Protein AF-A0A2W6S682-F1 (afdb_monomer_lite)

pLDDT: mean 87.7, std 11.62, range [44.94, 97.25]

Sequence (96 aa):
MTTYNLITMLGDQVSGIEPIVCDVQQDAVAYSCGVLTERTRVHAEMYANLGVHWTIDEGERSLGDATVPADRRVGTWRLAFAGGQPRLVWADHKRS

Structure (mmCIF, N/CA/C/O backbone):
data_AF-A0A2W6S682-F1
#
_entry.id   AF-A0A2W6S682-F1
#
loop_
_atom_site.group_PDB
_atom_site.id
_atom_site.type_symbol
_atom_site.label_atom_id
_atom_site.label_alt_id
_atom_site.label_comp_id
_atom_site.label_asym_id
_atom_site.label_entity_id
_atom_site.label_seq_id
_atom_site.pdbx_PDB_ins_code
_atom_site.Cartn_x
_atom_site.Cartn_y
_atom_site.Cartn_z
_atom_site.occupancy
_atom_site.B_iso_or_equiv
_atom_site.auth_seq_id
_atom_site.auth_comp_id
_atom_site.auth_asym_id
_atom_site.auth_atom_id
_atom_site.pdbx_PDB_model_num
ATOM 1 N N . MET A 1 1 ? -11.768 7.521 15.945 1.00 87.69 1 MET A N 1
ATOM 2 C CA . MET A 1 1 ? -10.396 6.994 15.893 1.00 87.69 1 MET A CA 1
ATOM 3 C C . MET A 1 1 ? -10.424 5.501 15.613 1.00 87.69 1 MET A C 1
ATOM 5 O O . MET A 1 1 ? -10.918 4.731 16.429 1.00 87.69 1 MET A O 1
ATOM 9 N N . THR A 1 2 ? -9.954 5.135 14.427 1.00 91.31 2 THR A N 1
ATOM 10 C CA . THR A 1 2 ? -9.935 3.784 13.860 1.00 91.31 2 THR A CA 1
ATOM 11 C C . THR A 1 2 ? -8.499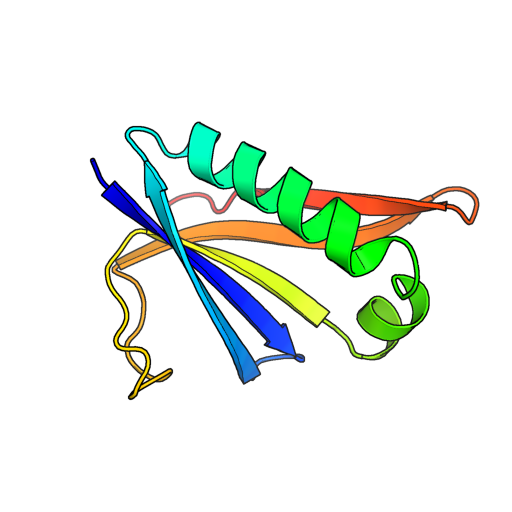 3.442 13.470 1.00 91.31 2 THR A C 1
ATOM 13 O O . THR A 1 2 ? -7.761 4.304 12.982 1.00 91.31 2 THR A O 1
ATOM 16 N N . THR A 1 3 ? -8.103 2.187 13.667 1.00 91.94 3 THR A N 1
ATOM 17 C CA . THR A 1 3 ? -6.802 1.678 13.225 1.00 91.94 3 THR A CA 1
ATOM 18 C C . THR A 1 3 ? -6.927 1.083 11.828 1.00 91.94 3 THR A C 1
ATOM 20 O O . THR A 1 3 ? -7.758 0.211 11.572 1.00 91.94 3 THR A O 1
ATOM 23 N N . TYR A 1 4 ? -6.076 1.554 10.927 1.00 93.25 4 TYR A N 1
ATOM 24 C CA . TYR A 1 4 ? -5.835 0.969 9.617 1.00 93.25 4 TYR A CA 1
ATOM 25 C C . TYR A 1 4 ? -4.411 0.420 9.580 1.00 93.25 4 TYR A C 1
ATOM 27 O O . TYR A 1 4 ? -3.542 0.889 10.304 1.00 93.25 4 TYR A O 1
ATOM 35 N N . ASN A 1 5 ? -4.144 -0.551 8.722 1.00 92.38 5 ASN A N 1
ATOM 36 C CA . ASN A 1 5 ? -2.824 -1.134 8.543 1.00 92.38 5 ASN A CA 1
ATOM 37 C C . ASN A 1 5 ? -2.423 -0.986 7.085 1.00 92.38 5 ASN A C 1
ATOM 39 O O . ASN A 1 5 ? -3.107 -1.518 6.212 1.00 92.38 5 ASN A O 1
ATOM 43 N N . LEU A 1 6 ? -1.310 -0.304 6.828 1.00 94.38 6 LEU A N 1
ATOM 44 C CA . LEU A 1 6 ? -0.619 -0.369 5.550 1.00 94.38 6 LEU A CA 1
ATOM 45 C C . LEU A 1 6 ? 0.263 -1.617 5.549 1.00 94.38 6 LEU A C 1
ATOM 47 O O . LEU A 1 6 ? 1.244 -1.708 6.286 1.00 94.38 6 LEU A O 1
ATOM 51 N N . ILE A 1 7 ? -0.097 -2.589 4.724 1.00 92.44 7 ILE A N 1
ATOM 52 C CA . ILE A 1 7 ? 0.558 -3.890 4.664 1.00 92.44 7 ILE A CA 1
ATOM 53 C C . ILE A 1 7 ? 1.361 -3.954 3.375 1.00 92.44 7 ILE A C 1
ATOM 55 O O . ILE A 1 7 ? 0.821 -3.751 2.292 1.00 92.44 7 ILE A O 1
ATOM 59 N N . THR A 1 8 ? 2.654 -4.237 3.490 1.00 93.44 8 THR A N 1
ATOM 60 C CA . THR A 1 8 ? 3.531 -4.490 2.345 1.00 93.44 8 THR A CA 1
ATOM 61 C C . THR A 1 8 ? 3.470 -5.967 1.993 1.00 93.44 8 THR A C 1
ATOM 63 O O . THR A 1 8 ? 3.815 -6.814 2.817 1.00 93.44 8 THR A O 1
ATOM 66 N N . MET A 1 9 ? 3.065 -6.263 0.765 1.00 93.00 9 MET A N 1
ATOM 67 C CA . MET A 1 9 ? 2.957 -7.611 0.221 1.00 93.00 9 MET A CA 1
ATOM 68 C C . MET A 1 9 ? 4.072 -7.855 -0.795 1.00 93.00 9 MET A C 1
ATOM 70 O O . MET A 1 9 ? 4.308 -7.010 -1.658 1.00 93.00 9 MET A O 1
ATOM 74 N N . LEU A 1 10 ? 4.723 -9.014 -0.720 1.00 92.19 10 LEU A N 1
ATOM 75 C CA . LEU A 1 10 ? 5.642 -9.540 -1.728 1.00 92.19 10 LEU A CA 1
ATOM 76 C C . LEU A 1 10 ? 4.997 -10.790 -2.338 1.00 92.19 10 LEU A C 1
ATOM 78 O O . LEU A 1 10 ? 5.007 -11.861 -1.728 1.00 92.19 10 LEU A O 1
ATOM 82 N N . GLY A 1 11 ? 4.360 -10.643 -3.503 1.00 87.69 11 GLY A N 1
ATOM 83 C CA . GLY A 1 11 ? 3.403 -11.654 -3.962 1.00 87.69 11 GLY A CA 1
ATOM 84 C C . GLY A 1 11 ? 2.296 -11.845 -2.918 1.00 87.69 11 GLY A C 1
ATOM 85 O O . GLY A 1 11 ? 1.717 -10.865 -2.459 1.00 87.69 11 GLY A O 1
ATOM 86 N N . ASP A 1 12 ? 2.045 -13.083 -2.493 1.00 85.44 12 ASP A N 1
ATOM 87 C CA . ASP A 1 12 ? 1.018 -13.395 -1.485 1.00 85.44 12 ASP A CA 1
ATOM 88 C C . ASP A 1 12 ? 1.542 -13.376 -0.036 1.00 85.44 12 ASP A C 1
ATOM 90 O O . ASP A 1 12 ? 0.806 -13.689 0.900 1.00 85.44 12 ASP A O 1
ATOM 94 N N . GLN A 1 13 ? 2.812 -13.011 0.177 1.00 87.31 13 GLN A N 1
ATOM 95 C CA . GLN A 1 13 ? 3.430 -12.993 1.503 1.00 87.31 13 GLN A CA 1
ATOM 96 C C . GLN A 1 13 ? 3.445 -11.591 2.107 1.00 87.31 13 GLN A C 1
ATOM 98 O O . GLN A 1 13 ? 3.829 -10.617 1.458 1.00 87.31 13 GLN A O 1
ATOM 103 N N . VAL A 1 14 ? 3.082 -11.497 3.386 1.00 88.06 14 VAL A N 1
ATOM 104 C CA . VAL A 1 14 ? 3.230 -10.264 4.164 1.00 88.06 14 VAL A CA 1
ATOM 105 C C . VAL A 1 14 ? 4.711 -10.043 4.464 1.00 88.06 14 VAL A C 1
ATOM 107 O O . VAL A 1 14 ? 5.346 -10.862 5.122 1.00 88.06 14 VAL A O 1
ATOM 110 N N . SER A 1 15 ? 5.250 -8.917 4.001 1.00 89.56 15 SER A N 1
ATOM 111 C CA . SER A 1 15 ? 6.636 -8.501 4.247 1.00 89.56 15 SER A CA 1
ATOM 112 C C . SER A 1 15 ? 6.752 -7.404 5.309 1.00 89.56 15 SER A C 1
ATOM 114 O O . SER A 1 15 ? 7.849 -7.163 5.808 1.00 89.56 15 SER A O 1
ATOM 116 N N . GLY A 1 16 ? 5.661 -6.711 5.641 1.00 88.81 16 GLY A N 1
ATOM 117 C CA . GLY A 1 16 ? 5.665 -5.656 6.652 1.00 88.81 16 GLY A CA 1
ATOM 118 C C . GLY A 1 16 ? 4.273 -5.098 6.920 1.00 88.81 16 GLY A C 1
ATOM 119 O O . GLY A 1 16 ? 3.404 -5.150 6.052 1.00 88.81 16 GLY A O 1
ATOM 120 N N . ILE A 1 17 ? 4.072 -4.564 8.123 1.00 89.81 17 ILE A N 1
ATOM 121 C CA . ILE A 1 17 ? 2.808 -3.979 8.582 1.00 89.81 17 ILE A CA 1
ATOM 122 C C . ILE A 1 17 ? 3.125 -2.658 9.278 1.00 89.81 17 ILE A C 1
ATOM 124 O O . ILE A 1 17 ? 4.030 -2.596 10.108 1.00 89.81 17 ILE A O 1
ATOM 128 N N . GLU A 1 18 ? 2.371 -1.615 8.951 1.00 91.19 18 GLU A N 1
ATOM 129 C CA . GLU A 1 18 ? 2.485 -0.293 9.560 1.00 91.19 18 GLU A CA 1
ATOM 130 C C . GLU A 1 18 ? 1.099 0.211 9.991 1.00 91.19 18 GLU A C 1
ATOM 132 O O . GLU A 1 18 ? 0.223 0.375 9.134 1.00 91.19 18 GLU A O 1
ATOM 137 N N . PRO A 1 19 ? 0.870 0.442 11.296 1.00 91.19 19 PRO A N 1
ATOM 138 C CA . PRO A 1 19 ? -0.406 0.947 11.780 1.00 91.19 19 PRO A CA 1
ATOM 139 C C . PRO A 1 19 ? -0.562 2.441 11.465 1.00 91.19 19 PRO A C 1
ATOM 141 O O . PRO A 1 19 ? 0.355 3.239 11.645 1.00 91.19 19 PRO A O 1
ATOM 144 N N . ILE A 1 20 ? -1.761 2.822 11.036 1.00 93.19 20 ILE A N 1
ATOM 145 C CA . ILE A 1 20 ? -2.193 4.188 10.751 1.00 93.19 20 ILE A CA 1
ATOM 146 C C . ILE A 1 20 ? -3.442 4.446 11.585 1.00 93.19 20 ILE A C 1
ATOM 148 O O . ILE A 1 20 ? -4.490 3.846 11.350 1.00 93.19 20 ILE A O 1
ATOM 152 N N . VAL A 1 21 ? -3.346 5.357 12.548 1.00 93.62 21 VAL A N 1
ATOM 153 C CA . VAL A 1 21 ? -4.474 5.699 13.416 1.00 93.62 21 VAL A CA 1
ATOM 154 C C . VAL A 1 21 ? -5.045 7.046 12.989 1.00 93.62 21 VAL A C 1
ATOM 156 O O . VAL A 1 21 ? -4.352 8.059 13.034 1.00 93.62 21 VAL A O 1
ATOM 159 N N . CYS A 1 22 ? -6.298 7.052 12.539 1.00 94.94 22 CYS A N 1
ATOM 160 C CA . CYS A 1 22 ? -6.986 8.250 12.046 1.00 94.94 22 CYS A CA 1
ATOM 161 C C . CYS A 1 22 ? -8.505 8.134 12.240 1.00 94.94 22 CYS A C 1
ATOM 163 O O . CYS A 1 22 ? -9.006 7.094 12.670 1.00 94.94 22 CYS A O 1
ATOM 165 N N . ASP A 1 23 ? -9.257 9.200 11.970 1.00 94.06 23 ASP A N 1
ATOM 166 C CA . ASP A 1 23 ? -10.707 9.196 12.194 1.00 94.06 23 ASP A CA 1
ATOM 167 C C . ASP A 1 23 ? -11.509 8.655 11.013 1.00 94.06 23 ASP A C 1
ATOM 169 O O . ASP A 1 23 ? -12.540 8.016 11.227 1.00 94.06 23 ASP A O 1
ATOM 173 N N . VAL A 1 24 ? -11.042 8.860 9.779 1.00 93.50 24 VAL A N 1
ATOM 174 C CA . VAL A 1 24 ? -11.752 8.415 8.574 1.00 93.50 24 VAL A CA 1
ATOM 175 C C . VAL A 1 24 ? -10.843 7.660 7.611 1.00 93.50 24 VAL A C 1
ATOM 177 O O . VAL A 1 24 ? -9.656 7.940 7.481 1.00 93.50 24 VAL A O 1
ATOM 180 N N . GLN A 1 25 ? -11.431 6.718 6.871 1.00 94.19 25 GLN A N 1
ATOM 181 C CA . GLN A 1 25 ? -10.728 5.861 5.907 1.00 94.19 25 GLN A CA 1
ATOM 182 C C . GLN A 1 25 ? -9.909 6.658 4.883 1.00 94.19 25 GLN A C 1
ATOM 184 O O . GLN A 1 25 ? -8.816 6.243 4.502 1.00 94.19 25 GLN A O 1
ATOM 189 N N . GLN A 1 26 ? -10.434 7.799 4.432 1.00 95.12 26 GLN A N 1
ATOM 190 C CA . GLN A 1 26 ? -9.772 8.621 3.422 1.00 95.12 26 GLN A CA 1
ATOM 191 C C . GLN A 1 26 ? -8.434 9.188 3.915 1.00 95.12 26 GLN A C 1
ATOM 193 O O . GLN A 1 26 ? -7.508 9.326 3.115 1.00 95.12 26 GLN A O 1
ATOM 198 N N . ASP A 1 27 ? -8.301 9.443 5.217 1.00 96.44 27 ASP A N 1
ATOM 199 C CA . ASP A 1 27 ? -7.057 9.938 5.804 1.00 96.44 27 ASP A CA 1
ATOM 200 C C . ASP A 1 27 ? -5.975 8.856 5.764 1.00 96.44 27 ASP A C 1
ATOM 202 O O . ASP A 1 27 ? -4.832 9.141 5.409 1.00 96.44 27 ASP A O 1
ATOM 206 N N . ALA A 1 28 ? -6.334 7.593 6.021 1.00 95.56 28 ALA A N 1
ATOM 207 C CA . ALA A 1 28 ? -5.412 6.467 5.876 1.00 95.56 28 ALA A CA 1
ATOM 208 C C . ALA A 1 28 ? -4.945 6.282 4.420 1.00 95.56 28 ALA A C 1
ATOM 210 O O . ALA A 1 28 ? -3.764 6.024 4.160 1.00 95.56 28 ALA A O 1
ATOM 211 N N . VAL A 1 29 ? -5.849 6.458 3.451 1.00 96.19 29 VAL A N 1
ATOM 212 C CA . VAL A 1 29 ? -5.509 6.405 2.018 1.00 96.19 29 VAL A CA 1
ATOM 213 C C . VAL A 1 29 ? -4.559 7.548 1.639 1.00 96.19 29 VAL A C 1
ATOM 215 O O . VAL A 1 29 ? -3.550 7.311 0.976 1.00 96.19 29 VAL A O 1
ATOM 218 N N . ALA A 1 30 ? -4.826 8.775 2.091 1.00 96.00 30 ALA A N 1
ATOM 219 C CA . ALA A 1 30 ? -3.971 9.928 1.814 1.00 96.00 30 ALA A CA 1
ATOM 220 C C . ALA A 1 30 ? -2.585 9.798 2.472 1.00 96.00 30 ALA A C 1
ATOM 222 O O . ALA A 1 30 ? -1.565 9.992 1.807 1.00 96.00 30 ALA A O 1
ATOM 223 N N . TYR A 1 31 ? -2.542 9.412 3.750 1.00 96.19 31 TYR A N 1
ATOM 224 C CA . TYR A 1 31 ? -1.302 9.202 4.496 1.00 96.19 31 TYR A CA 1
ATOM 225 C C . TYR A 1 31 ? -0.426 8.127 3.844 1.00 96.19 31 TYR A C 1
ATOM 227 O O . TYR A 1 31 ? 0.751 8.363 3.567 1.00 96.19 31 TYR A O 1
ATOM 235 N N . SER A 1 32 ? -1.010 6.966 3.525 1.00 96.81 32 SER A N 1
ATOM 236 C CA . SER A 1 32 ? -0.277 5.877 2.869 1.00 96.81 32 SER A CA 1
ATOM 237 C C . SER A 1 32 ? 0.274 6.285 1.502 1.00 96.81 32 SER A C 1
ATOM 239 O O . SER A 1 32 ? 1.411 5.944 1.192 1.00 96.81 32 SER A O 1
ATOM 241 N N . CYS A 1 33 ? -0.462 7.069 0.708 1.00 96.62 33 CYS A N 1
ATOM 242 C CA . CYS A 1 33 ? 0.042 7.586 -0.566 1.00 96.62 33 CYS A CA 1
ATOM 243 C C . CYS A 1 33 ? 1.326 8.414 -0.381 1.00 96.62 33 CYS A C 1
ATOM 245 O O . CYS A 1 33 ? 2.302 8.212 -1.108 1.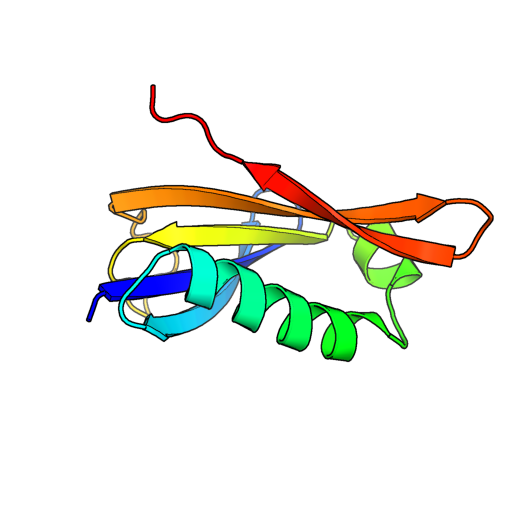00 96.62 33 CYS A O 1
ATOM 247 N N . GLY A 1 34 ? 1.359 9.296 0.625 1.00 96.19 34 GLY A N 1
ATOM 248 C CA . GLY A 1 34 ? 2.550 10.081 0.963 1.00 96.19 34 GLY A CA 1
ATOM 249 C C . GLY A 1 34 ? 3.739 9.198 1.350 1.00 96.19 34 GLY A C 1
ATOM 250 O O . GLY A 1 34 ? 4.816 9.314 0.764 1.00 96.19 34 GLY A O 1
ATOM 251 N N . VAL A 1 35 ? 3.524 8.245 2.263 1.00 94.69 35 VAL A N 1
ATOM 252 C CA . VAL A 1 35 ? 4.558 7.291 2.706 1.00 94.69 35 VAL A CA 1
ATOM 253 C C . VAL A 1 35 ? 5.109 6.469 1.537 1.00 94.69 35 VAL A C 1
ATOM 255 O O . VAL A 1 35 ? 6.322 6.306 1.392 1.00 94.69 35 VAL A O 1
ATOM 258 N N . LEU A 1 36 ? 4.230 5.951 0.680 1.00 96.25 36 LEU A N 1
ATOM 259 C CA . LEU A 1 36 ? 4.627 5.136 -0.465 1.00 96.25 36 LEU A CA 1
ATOM 260 C C . LEU A 1 36 ? 5.340 5.957 -1.537 1.00 96.25 36 LEU A C 1
ATOM 262 O O . LEU A 1 36 ? 6.273 5.451 -2.159 1.00 96.25 36 LEU A O 1
ATOM 266 N N . THR A 1 37 ? 4.953 7.216 -1.739 1.00 94.25 37 THR A N 1
ATOM 267 C CA . THR A 1 37 ? 5.641 8.117 -2.673 1.00 94.25 37 THR A CA 1
ATOM 268 C C . THR A 1 37 ? 7.101 8.285 -2.262 1.00 94.25 37 THR A C 1
ATOM 270 O O . THR A 1 37 ? 7.996 8.073 -3.079 1.00 94.25 37 THR A O 1
ATOM 273 N N . GLU A 1 38 ? 7.356 8.553 -0.980 1.00 91.88 38 GLU A N 1
ATOM 274 C CA . GLU A 1 38 ? 8.717 8.665 -0.445 1.00 91.88 38 GLU A CA 1
ATOM 275 C C . GLU A 1 38 ? 9.498 7.350 -0.584 1.00 91.88 38 GLU A C 1
ATOM 277 O O . GLU A 1 38 ? 10.621 7.338 -1.095 1.00 91.88 38 GLU A O 1
ATOM 282 N N . ARG A 1 39 ? 8.888 6.217 -0.206 1.00 91.25 39 ARG A N 1
ATOM 283 C CA . ARG A 1 39 ? 9.533 4.890 -0.261 1.00 91.25 39 ARG A CA 1
ATOM 284 C C . ARG A 1 39 ? 9.893 4.455 -1.675 1.00 91.25 39 ARG A C 1
ATOM 286 O O . ARG A 1 39 ? 10.923 3.816 -1.881 1.00 91.25 39 ARG A O 1
ATOM 293 N N . THR A 1 40 ? 9.037 4.757 -2.646 1.00 92.44 40 THR A N 1
ATOM 294 C CA . THR A 1 40 ? 9.177 4.256 -4.019 1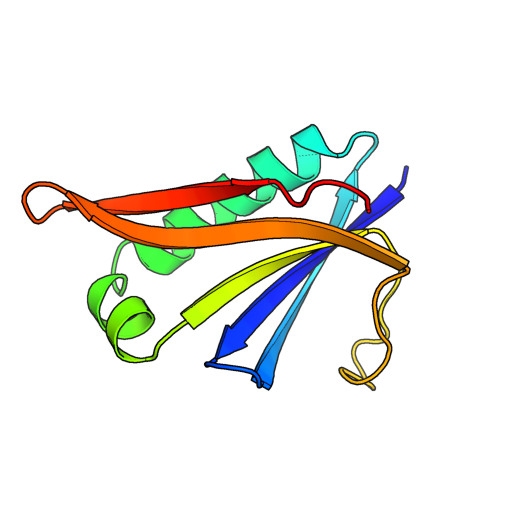.00 92.44 40 THR A CA 1
ATOM 295 C C . THR A 1 40 ? 9.959 5.200 -4.926 1.00 92.44 40 THR A C 1
ATOM 297 O O . THR A 1 40 ? 10.416 4.760 -5.978 1.00 92.44 40 THR A O 1
ATOM 300 N N . ARG A 1 41 ? 10.210 6.450 -4.507 1.00 88.81 41 ARG A N 1
ATOM 301 C CA . ARG A 1 41 ? 10.874 7.491 -5.313 1.00 88.81 41 ARG A CA 1
ATOM 302 C C . ARG A 1 41 ? 12.170 7.041 -5.994 1.00 88.81 41 ARG A C 1
ATOM 304 O O . ARG A 1 41 ? 12.425 7.435 -7.125 1.00 88.81 41 ARG A O 1
ATOM 311 N N . VAL A 1 42 ? 12.988 6.240 -5.309 1.00 89.19 42 VAL A N 1
ATOM 312 C CA . VAL A 1 42 ? 14.309 5.798 -5.805 1.00 89.19 42 VAL A CA 1
ATOM 313 C C . VAL A 1 42 ? 14.283 4.360 -6.340 1.00 89.19 42 VAL A C 1
ATOM 315 O O . VAL A 1 42 ? 15.092 4.003 -7.191 1.00 89.19 42 VAL A O 1
ATOM 318 N N . HIS A 1 43 ? 13.348 3.528 -5.873 1.00 90.50 43 HIS A N 1
ATOM 319 C CA . HIS A 1 43 ? 13.371 2.077 -6.100 1.00 90.50 43 HIS A CA 1
ATOM 320 C C . HIS A 1 43 ? 12.084 1.522 -6.729 1.00 90.50 43 HIS A C 1
ATOM 322 O O . HIS A 1 43 ? 11.815 0.326 -6.627 1.00 90.50 43 HIS A O 1
ATOM 328 N N . ALA A 1 44 ? 11.280 2.360 -7.389 1.00 91.62 44 ALA A N 1
ATOM 329 C CA . ALA A 1 44 ? 10.012 1.949 -7.994 1.00 91.62 44 ALA A CA 1
ATOM 330 C C . ALA A 1 44 ? 10.147 0.751 -8.953 1.00 91.62 44 ALA A C 1
ATOM 332 O O . ALA A 1 44 ? 9.352 -0.181 -8.868 1.00 91.62 44 ALA A O 1
ATOM 333 N N . GLU A 1 45 ? 11.160 0.734 -9.826 1.00 90.81 45 GLU A N 1
ATOM 334 C CA . GLU A 1 45 ? 11.390 -0.388 -10.753 1.00 90.81 45 GLU A CA 1
ATOM 335 C C . GLU A 1 45 ? 11.705 -1.692 -10.015 1.00 90.81 45 GLU A C 1
ATOM 337 O O . GLU A 1 45 ? 11.140 -2.737 -10.328 1.00 90.81 45 GLU A O 1
ATOM 342 N N . MET A 1 46 ? 12.549 -1.627 -8.982 1.00 93.50 46 MET A N 1
ATOM 343 C CA . MET A 1 46 ? 12.878 -2.781 -8.145 1.00 93.50 46 MET A CA 1
ATOM 344 C C . MET A 1 46 ? 11.628 -3.334 -7.452 1.00 93.50 46 MET A C 1
ATOM 346 O O . MET A 1 46 ? 11.366 -4.531 -7.535 1.00 93.50 46 MET A O 1
ATOM 350 N N . TYR A 1 47 ? 10.835 -2.473 -6.805 1.00 93.38 47 TYR A N 1
ATOM 351 C CA . TYR A 1 47 ? 9.605 -2.895 -6.131 1.00 93.38 47 TYR A CA 1
ATOM 352 C C . TYR A 1 47 ? 8.605 -3.531 -7.099 1.00 93.38 47 TYR A C 1
ATOM 354 O O . TYR A 1 47 ? 8.018 -4.564 -6.780 1.00 93.38 47 TYR A O 1
ATOM 362 N N . ALA A 1 48 ? 8.444 -2.959 -8.294 1.00 90.00 48 ALA A N 1
ATOM 363 C CA . ALA A 1 48 ? 7.560 -3.515 -9.309 1.00 90.00 48 ALA A CA 1
ATOM 364 C C . ALA A 1 48 ? 8.033 -4.891 -9.803 1.00 90.00 48 ALA A C 1
ATOM 366 O O . ALA A 1 48 ? 7.229 -5.818 -9.876 1.00 90.00 48 ALA A O 1
ATOM 367 N N . ASN A 1 49 ? 9.333 -5.051 -10.070 1.00 91.31 49 ASN A N 1
ATOM 368 C CA . ASN A 1 49 ? 9.911 -6.322 -10.518 1.00 91.31 49 ASN A CA 1
ATOM 369 C C . ASN A 1 49 ? 9.823 -7.425 -9.456 1.00 91.31 49 ASN A C 1
ATOM 371 O O . ASN A 1 49 ? 9.699 -8.598 -9.793 1.00 91.31 49 ASN A O 1
ATOM 375 N N . LEU A 1 50 ? 9.856 -7.053 -8.175 1.00 92.31 50 LEU A N 1
ATOM 376 C CA . LEU A 1 50 ? 9.655 -7.975 -7.059 1.00 92.31 50 LEU A CA 1
ATOM 377 C C . LEU A 1 50 ? 8.175 -8.338 -6.838 1.00 92.31 50 LEU A C 1
ATOM 379 O O . LEU A 1 50 ? 7.878 -9.197 -6.015 1.00 92.31 50 LEU A O 1
ATOM 383 N N . GLY A 1 51 ? 7.235 -7.712 -7.553 1.00 91.44 51 GLY A N 1
ATOM 384 C CA . GLY A 1 51 ? 5.802 -7.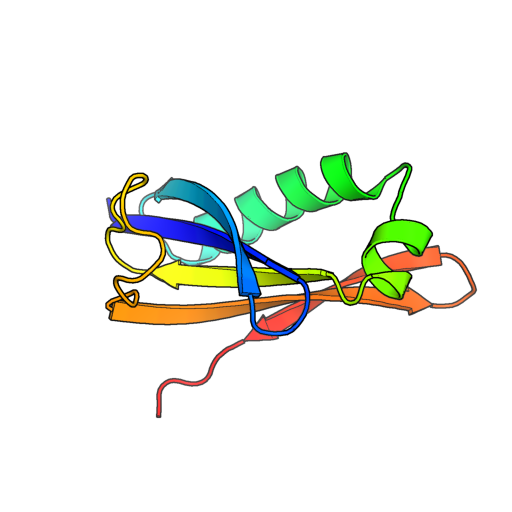939 -7.352 1.00 91.44 51 GLY A CA 1
ATOM 385 C C . GLY A 1 51 ? 5.275 -7.334 -6.049 1.00 91.44 51 GLY A C 1
ATOM 386 O O . GLY A 1 51 ? 4.293 -7.831 -5.487 1.00 91.44 51 GLY A O 1
ATOM 387 N N . VAL A 1 52 ? 5.927 -6.275 -5.555 1.00 95.19 52 VAL A N 1
ATOM 388 C CA . VAL A 1 52 ? 5.498 -5.585 -4.339 1.00 95.19 52 VAL A CA 1
ATOM 389 C C . VAL A 1 52 ? 4.223 -4.794 -4.597 1.00 95.19 52 VAL A C 1
ATOM 391 O O . VAL A 1 52 ? 4.095 -4.058 -5.577 1.00 95.19 52 VAL A O 1
ATOM 394 N N . HIS A 1 53 ? 3.275 -4.930 -3.680 1.00 95.50 53 HIS A N 1
ATOM 395 C CA . HIS A 1 53 ? 2.079 -4.103 -3.621 1.00 95.50 53 HIS A CA 1
ATOM 396 C C . HIS A 1 53 ? 1.702 -3.846 -2.169 1.00 95.50 53 HIS A C 1
ATOM 398 O O . HIS A 1 53 ? 2.219 -4.495 -1.261 1.00 95.50 53 HIS A O 1
ATOM 404 N N . TRP A 1 54 ? 0.799 -2.896 -1.940 1.00 96.06 54 TRP A N 1
ATOM 405 C CA . TRP A 1 54 ? 0.394 -2.552 -0.585 1.00 96.06 54 TRP A CA 1
ATOM 406 C C . TRP A 1 54 ? -1.102 -2.630 -0.426 1.00 96.06 54 TRP A C 1
ATOM 408 O O . TRP A 1 54 ? -1.838 -2.085 -1.246 1.00 96.06 54 TRP A O 1
ATOM 418 N N . THR A 1 55 ? -1.562 -3.277 0.633 1.00 94.75 55 THR A N 1
ATOM 419 C CA . THR A 1 55 ? -2.975 -3.274 0.999 1.00 94.75 55 THR A CA 1
ATOM 420 C C . THR A 1 55 ? -3.188 -2.349 2.181 1.00 94.75 55 THR A C 1
ATOM 422 O O . THR A 1 55 ? -2.303 -2.170 3.015 1.00 94.75 55 THR A O 1
ATOM 425 N N . ILE A 1 56 ? -4.359 -1.724 2.223 1.00 94.25 56 ILE A N 1
ATOM 426 C CA . ILE A 1 56 ? -4.836 -1.080 3.439 1.00 94.25 56 ILE A CA 1
ATOM 427 C C . ILE A 1 56 ? -5.979 -1.925 3.950 1.00 94.25 56 ILE A C 1
ATOM 429 O O . ILE A 1 56 ? -6.931 -2.167 3.202 1.00 94.25 56 ILE A O 1
ATOM 433 N N . ASP A 1 57 ? -5.894 -2.312 5.212 1.00 92.69 57 ASP A N 1
ATOM 434 C CA . ASP A 1 57 ? -6.977 -2.988 5.905 1.00 92.69 57 ASP A CA 1
ATOM 435 C C . ASP A 1 57 ? -7.346 -2.232 7.189 1.00 92.69 57 ASP A C 1
ATOM 437 O O . ASP A 1 57 ? -6.480 -1.681 7.858 1.00 92.69 57 ASP A O 1
ATOM 441 N N . GLU A 1 58 ? -8.623 -2.208 7.543 1.00 92.12 58 GLU A N 1
ATOM 442 C CA . GLU A 1 58 ? -9.147 -1.713 8.816 1.00 92.12 58 GLU A CA 1
ATOM 443 C C . GLU A 1 58 ? -9.175 -2.848 9.845 1.00 92.12 58 GLU A C 1
ATOM 445 O O . GLU A 1 58 ? -9.583 -3.968 9.523 1.00 92.12 58 GLU A O 1
ATOM 450 N N . GLY A 1 59 ? -8.749 -2.544 11.069 1.00 87.75 59 GLY A N 1
ATOM 451 C CA . GLY A 1 59 ? -8.693 -3.479 12.192 1.00 87.75 59 GLY A CA 1
ATOM 452 C C . GLY A 1 59 ? -7.348 -3.422 12.908 1.00 87.75 59 GLY A C 1
ATOM 453 O O . GLY A 1 59 ? -6.432 -2.700 12.509 1.00 87.75 59 GLY A O 1
ATOM 454 N N . GLU A 1 60 ? -7.206 -4.194 13.974 1.00 80.44 60 GLU A N 1
ATOM 455 C CA . GLU A 1 60 ? -5.942 -4.319 14.700 1.00 80.44 60 GLU A CA 1
ATOM 456 C C . GLU A 1 60 ? -5.174 -5.561 14.236 1.00 80.44 60 GLU A C 1
ATOM 458 O O . GLU A 1 60 ? -5.760 -6.608 13.962 1.00 80.44 60 GLU A O 1
ATOM 463 N N . ARG A 1 61 ? -3.844 -5.455 14.144 1.00 76.19 61 ARG A N 1
ATOM 464 C CA . ARG A 1 61 ? -2.955 -6.595 13.887 1.00 76.19 61 ARG A CA 1
ATOM 465 C C . ARG A 1 61 ? -1.816 -6.601 14.894 1.00 76.19 61 ARG A C 1
ATOM 467 O O . ARG A 1 61 ? -1.199 -5.570 15.153 1.00 76.19 61 ARG A O 1
ATOM 474 N N . SER A 1 62 ? -1.514 -7.777 15.436 1.00 66.38 62 SER A N 1
ATOM 475 C CA . SER A 1 62 ? -0.342 -7.953 16.289 1.00 66.38 62 SER A CA 1
ATOM 476 C C . SER A 1 62 ? 0.918 -7.991 15.427 1.00 66.38 62 SER A C 1
ATOM 478 O O . SER A 1 62 ? 1.006 -8.776 14.485 1.00 66.38 62 SER A O 1
ATOM 480 N N . LEU A 1 63 ? 1.920 -7.174 15.760 1.00 62.66 63 LEU A N 1
ATOM 481 C CA . LEU A 1 63 ? 3.203 -7.150 15.042 1.00 62.66 63 LEU A CA 1
ATOM 482 C C . LEU A 1 63 ? 3.978 -8.477 15.167 1.00 62.66 63 LEU A C 1
ATOM 484 O O . LEU A 1 63 ? 4.836 -8.757 14.336 1.00 62.66 63 LEU A O 1
ATOM 488 N N . GLY A 1 64 ? 3.673 -9.283 16.194 1.00 61.06 64 GLY A N 1
ATOM 489 C CA . GLY A 1 64 ? 4.287 -10.594 16.432 1.00 61.06 64 GLY A CA 1
ATOM 490 C C . GLY A 1 64 ? 3.685 -11.735 15.609 1.00 61.06 64 GLY A C 1
ATOM 491 O O . GLY A 1 64 ? 4.362 -12.734 15.395 1.00 61.06 64 GLY A O 1
ATOM 492 N N . ASP A 1 65 ? 2.463 -11.558 15.101 1.00 56.59 65 ASP A N 1
ATOM 493 C CA . ASP A 1 65 ? 1.719 -12.556 14.335 1.00 56.59 65 ASP A CA 1
ATOM 494 C C . ASP A 1 65 ? 1.127 -11.887 13.090 1.00 56.59 65 ASP A C 1
ATOM 496 O O . ASP A 1 65 ? -0.03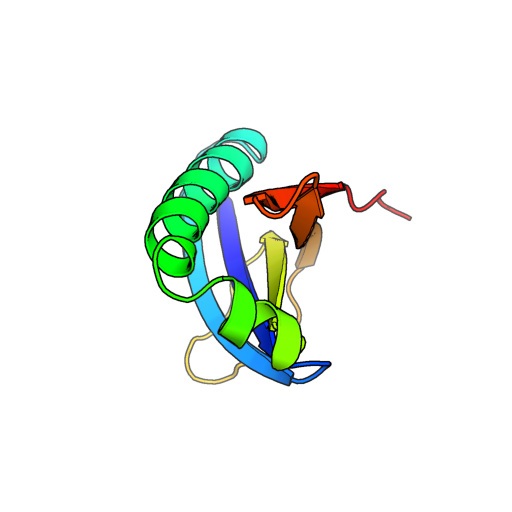5 -11.477 13.056 1.00 56.59 65 ASP A O 1
ATOM 500 N N . ALA A 1 66 ? 1.919 -11.815 12.016 1.00 55.88 66 ALA A N 1
ATOM 501 C CA . ALA A 1 66 ? 1.464 -11.354 10.696 1.00 55.88 66 ALA A CA 1
ATOM 502 C C . ALA A 1 66 ? 0.299 -12.196 10.109 1.00 55.88 66 ALA A C 1
ATOM 504 O O . ALA A 1 66 ? -0.176 -11.927 9.005 1.00 55.88 66 ALA A O 1
ATOM 505 N N . THR A 1 67 ? -0.147 -13.225 10.834 1.00 54.34 67 THR A N 1
ATOM 506 C CA . THR A 1 67 ? -1.129 -14.240 10.456 1.00 54.34 67 THR A CA 1
ATOM 507 C C . THR A 1 67 ? -2.568 -13.892 10.836 1.00 54.34 67 THR A C 1
ATOM 509 O O . THR A 1 67 ? -3.474 -14.533 10.305 1.00 54.34 67 THR A O 1
ATOM 512 N N . VAL A 1 68 ? -2.819 -12.896 11.699 1.00 59.34 68 VAL A N 1
ATOM 513 C CA . VAL A 1 68 ? -4.198 -12.494 12.029 1.00 59.34 68 VAL A CA 1
ATOM 514 C C . VAL A 1 68 ? -4.763 -11.630 10.891 1.00 59.34 68 VAL A C 1
ATOM 516 O O . VAL A 1 68 ? -4.182 -10.582 10.579 1.00 59.34 68 VAL A O 1
ATOM 519 N N . PRO A 1 69 ? -5.857 -12.055 10.228 1.00 57.56 69 PRO A N 1
ATOM 520 C CA . PRO A 1 69 ? -6.500 -11.268 9.183 1.00 57.56 69 PRO A CA 1
ATOM 521 C C . PRO A 1 69 ? -7.071 -9.977 9.768 1.00 57.56 69 PRO A C 1
ATOM 523 O O . PRO A 1 69 ? -7.583 -9.976 10.881 1.00 57.56 69 PRO A O 1
ATOM 526 N N . ALA A 1 70 ? -7.015 -8.887 9.008 1.00 69.81 70 ALA A N 1
ATOM 527 C CA . ALA A 1 70 ? -7.756 -7.686 9.367 1.00 69.81 70 ALA A CA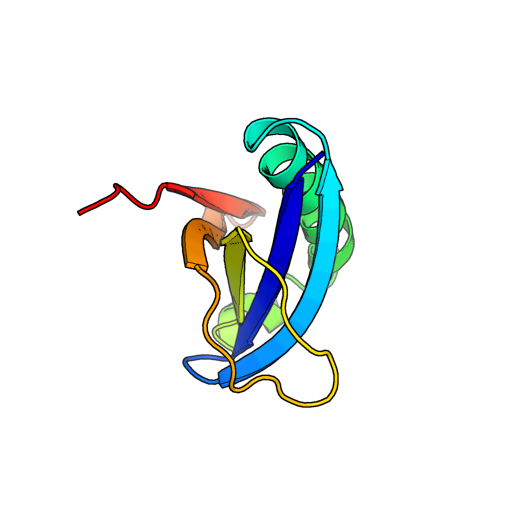 1
ATOM 528 C C . ALA A 1 70 ? -9.267 -7.886 9.185 1.00 69.81 70 ALA A C 1
ATOM 530 O O . ALA A 1 70 ? -9.694 -8.697 8.358 1.00 69.81 70 ALA A O 1
ATOM 531 N N . ASP A 1 71 ? -10.057 -7.084 9.899 1.00 79.25 71 ASP A N 1
ATOM 532 C CA . ASP A 1 71 ? -11.520 -7.148 9.868 1.00 79.25 71 ASP A CA 1
ATOM 533 C C . ASP A 1 71 ? -12.075 -6.790 8.488 1.00 79.25 71 ASP A C 1
ATOM 535 O O . ASP A 1 71 ? -13.060 -7.370 8.022 1.00 79.25 71 ASP A O 1
ATOM 539 N N . ARG A 1 72 ? -11.448 -5.817 7.813 1.00 87.69 72 ARG A N 1
ATOM 540 C CA . ARG A 1 72 ? -11.917 -5.348 6.510 1.00 87.69 72 ARG A CA 1
ATOM 541 C C . ARG A 1 72 ? -10.798 -4.832 5.621 1.00 87.69 72 ARG A C 1
ATOM 543 O O . ARG A 1 72 ? -10.132 -3.859 5.949 1.00 87.69 72 ARG A O 1
ATOM 550 N N . ARG A 1 73 ? -10.704 -5.353 4.399 1.00 90.56 73 ARG A N 1
ATOM 551 C CA . ARG A 1 73 ? -9.859 -4.759 3.354 1.00 90.56 73 ARG A CA 1
ATOM 552 C C . ARG A 1 73 ? -10.467 -3.457 2.828 1.00 90.56 73 ARG A C 1
ATOM 554 O O . ARG A 1 73 ? -11.631 -3.420 2.428 1.00 90.56 73 ARG A O 1
ATOM 561 N N . VAL A 1 74 ? -9.667 -2.396 2.816 1.00 94.19 74 VAL A N 1
ATOM 562 C CA . VAL A 1 74 ? -10.033 -1.059 2.324 1.00 94.19 74 VAL A CA 1
ATOM 563 C C . VAL A 1 74 ? -9.692 -0.914 0.844 1.00 94.19 74 VAL A C 1
ATOM 565 O O . VAL A 1 74 ? -10.535 -0.510 0.046 1.00 94.19 74 VAL A O 1
ATOM 568 N N . GLY A 1 75 ? -8.472 -1.276 0.455 1.00 95.12 75 GLY A N 1
ATOM 569 C CA . GLY A 1 75 ? -8.030 -1.141 -0.930 1.00 95.12 75 GLY A CA 1
ATOM 570 C C . GLY A 1 75 ? -6.579 -1.536 -1.129 1.00 95.12 75 GLY A C 1
ATOM 571 O O . GLY A 1 75 ? -5.974 -2.213 -0.293 1.00 95.12 75 GLY A O 1
ATOM 572 N N . THR A 1 76 ? -6.027 -1.211 -2.293 1.00 96.44 76 THR A N 1
ATOM 573 C CA . THR A 1 76 ? -4.675 -1.632 -2.671 1.00 96.44 76 THR A CA 1
ATOM 574 C C . THR A 1 76 ? -3.973 -0.580 -3.513 1.00 96.44 76 THR A C 1
ATOM 576 O O . THR A 1 76 ? -4.504 -0.137 -4.529 1.00 96.44 76 THR A O 1
ATOM 579 N N . TRP A 1 77 ? -2.750 -0.240 -3.115 1.00 97.25 77 TRP A N 1
ATOM 580 C CA . TRP A 1 77 ? -1.799 0.511 -3.920 1.00 97.25 77 TRP A CA 1
ATOM 581 C C . TRP A 1 77 ? -0.947 -0.437 -4.759 1.00 97.25 77 TRP A C 1
ATOM 583 O O . TRP A 1 77 ? -0.425 -1.441 -4.265 1.00 97.25 77 TRP A O 1
ATOM 593 N N . ARG A 1 78 ? -0.763 -0.091 -6.031 1.00 95.06 78 ARG A N 1
ATOM 594 C CA . ARG A 1 78 ? 0.168 -0.758 -6.946 1.00 95.06 78 ARG A CA 1
ATOM 595 C C . ARG A 1 78 ? 1.059 0.264 -7.630 1.00 95.06 78 ARG A C 1
ATOM 597 O O . ARG A 1 78 ? 0.615 1.374 -7.912 1.00 95.06 78 ARG A O 1
ATOM 604 N N . LEU A 1 79 ? 2.288 -0.133 -7.939 1.00 94.31 79 LEU A N 1
ATOM 605 C CA . LEU A 1 79 ? 3.137 0.622 -8.852 1.00 94.31 79 LEU A CA 1
ATOM 606 C C . LEU A 1 79 ? 2.759 0.289 -10.296 1.00 94.31 79 LEU A C 1
ATOM 608 O O . LEU A 1 79 ? 2.662 -0.875 -10.677 1.00 94.31 79 LEU A O 1
ATOM 612 N N . ALA A 1 80 ? 2.560 1.326 -11.097 1.00 91.94 80 ALA A N 1
ATOM 613 C CA . ALA A 1 80 ? 2.396 1.249 -12.540 1.00 91.94 80 ALA A CA 1
ATOM 614 C C . ALA A 1 80 ? 3.365 2.225 -13.212 1.00 91.94 80 ALA A C 1
ATOM 616 O O . ALA A 1 80 ? 3.773 3.213 -12.608 1.00 91.94 80 ALA A O 1
ATOM 617 N N . PHE A 1 81 ? 3.704 1.983 -14.476 1.00 91.00 81 PHE A N 1
ATOM 618 C CA . PHE A 1 81 ? 4.564 2.871 -15.256 1.00 91.00 81 PHE A CA 1
ATOM 619 C C . PHE A 1 81 ? 3.768 3.442 -16.424 1.00 91.00 81 PHE A C 1
ATOM 621 O O . PHE A 1 81 ? 3.245 2.696 -17.249 1.00 91.00 81 PHE A O 1
ATOM 628 N N . ALA A 1 82 ? 3.670 4.769 -16.496 1.00 85.50 82 ALA A N 1
ATOM 629 C CA . ALA A 1 82 ? 2.998 5.472 -17.585 1.00 85.50 82 ALA A CA 1
ATOM 630 C C . ALA A 1 82 ? 3.976 6.463 -18.218 1.00 85.50 82 ALA A C 1
ATOM 632 O O . ALA A 1 82 ? 4.434 7.395 -17.558 1.00 85.50 82 ALA A O 1
ATOM 633 N N . GLY A 1 83 ? 4.324 6.241 -19.489 1.00 84.56 83 GLY A N 1
ATOM 634 C CA . GLY A 1 83 ? 5.336 7.050 -20.179 1.00 84.56 83 GLY A CA 1
ATOM 635 C C . GLY A 1 83 ? 6.724 6.966 -19.530 1.00 84.56 83 GLY A C 1
ATOM 636 O O . GLY A 1 83 ? 7.431 7.965 -19.481 1.00 84.56 83 GLY A O 1
ATOM 637 N N . GLY A 1 84 ? 7.083 5.806 -18.965 1.00 84.69 84 GLY A N 1
ATOM 638 C CA . GLY A 1 84 ? 8.364 5.589 -18.278 1.00 84.69 84 GLY A CA 1
ATOM 639 C C . GLY A 1 84 ? 8.457 6.186 -16.870 1.00 84.69 84 GLY A C 1
ATOM 640 O O . GLY A 1 84 ? 9.470 6.006 -16.209 1.00 84.69 84 GLY A O 1
ATOM 641 N N . GLN A 1 85 ? 7.414 6.867 -16.386 1.00 88.00 85 GLN A N 1
ATOM 642 C CA . GLN A 1 85 ? 7.377 7.421 -15.032 1.00 88.00 85 GLN A CA 1
ATOM 643 C C . GLN A 1 85 ? 6.572 6.508 -14.097 1.00 88.00 85 GLN A C 1
ATOM 645 O O . GLN A 1 85 ? 5.453 6.116 -14.463 1.00 88.00 85 GLN A O 1
ATOM 650 N N . PRO A 1 86 ? 7.095 6.176 -12.901 1.00 91.25 86 PRO A N 1
ATOM 651 C CA . PRO A 1 86 ? 6.367 5.382 -11.925 1.00 91.25 86 PRO A CA 1
ATOM 652 C C . PRO A 1 86 ? 5.190 6.177 -11.355 1.00 91.25 86 PRO A C 1
ATOM 654 O O . PRO A 1 86 ? 5.262 7.389 -11.148 1.00 91.25 86 PRO A O 1
ATOM 657 N N . ARG A 1 87 ? 4.085 5.484 -11.099 1.00 92.88 87 ARG A N 1
ATOM 658 C CA . ARG A 1 87 ? 2.861 6.031 -10.517 1.00 92.88 87 ARG A CA 1
ATOM 659 C C . ARG A 1 87 ? 2.268 5.037 -9.536 1.00 92.88 87 ARG A C 1
ATOM 661 O O . ARG A 1 87 ? 2.203 3.843 -9.822 1.00 92.88 87 ARG A O 1
ATOM 668 N N . LEU A 1 88 ? 1.784 5.548 -8.411 1.00 94.69 88 LEU A N 1
ATOM 669 C CA . LEU A 1 88 ? 0.953 4.784 -7.492 1.00 94.69 88 LEU A CA 1
ATOM 670 C C . LEU A 1 88 ? -0.491 4.804 -7.993 1.00 94.69 88 LEU A C 1
ATOM 672 O O . LEU A 1 88 ? -1.056 5.864 -8.260 1.00 94.69 88 LEU A O 1
ATOM 676 N N . VAL A 1 89 ? -1.078 3.622 -8.137 1.00 95.00 89 VAL A N 1
ATOM 677 C CA . VAL A 1 89 ? -2.462 3.429 -8.569 1.00 95.00 89 VAL A CA 1
ATOM 678 C C . VAL A 1 89 ? -3.239 2.798 -7.430 1.00 95.00 89 VAL A C 1
ATOM 680 O O . VAL A 1 89 ? -2.816 1.780 -6.879 1.00 95.00 89 VAL A O 1
ATOM 683 N N . TRP A 1 90 ? -4.372 3.405 -7.098 1.00 95.56 90 TRP A N 1
ATOM 684 C CA . TRP A 1 90 ? -5.289 2.918 -6.079 1.00 95.56 90 TRP A CA 1
ATOM 685 C C . TRP A 1 90 ? -6.388 2.061 -6.701 1.00 95.56 90 TRP A C 1
ATOM 687 O O . TRP A 1 90 ? -6.978 2.437 -7.715 1.00 95.56 90 TRP A O 1
ATOM 697 N N . ALA A 1 91 ? -6.679 0.927 -6.074 1.00 93.88 91 ALA A N 1
ATOM 698 C CA . ALA A 1 91 ? -7.836 0.101 -6.375 1.00 93.88 91 ALA A CA 1
ATOM 699 C C . ALA A 1 91 ? -8.670 -0.084 -5.104 1.00 93.88 91 ALA A C 1
ATOM 701 O O . ALA A 1 91 ? -8.228 -0.740 -4.156 1.00 93.88 91 ALA A O 1
ATOM 702 N N . ASP A 1 92 ? -9.876 0.485 -5.100 1.00 86.50 92 ASP A N 1
ATOM 703 C CA . ASP A 1 92 ? -10.835 0.311 -4.011 1.00 86.50 92 ASP A CA 1
ATOM 704 C C . ASP A 1 92 ? -11.269 -1.148 -3.885 1.00 86.50 92 ASP A C 1
ATOM 706 O O . ASP A 1 92 ? -11.542 -1.831 -4.878 1.00 86.50 92 ASP A O 1
ATOM 710 N N . HIS A 1 93 ? -11.401 -1.615 -2.645 1.00 83.06 93 HIS A N 1
ATOM 711 C CA . HIS A 1 93 ? -12.038 -2.890 -2.373 1.00 83.06 93 HIS A CA 1
ATOM 712 C C . HIS A 1 93 ? -13.533 -2.661 -2.137 1.00 83.06 93 HIS A C 1
ATOM 714 O O . HIS A 1 93 ? -13.941 -2.057 -1.143 1.00 83.06 93 HIS A O 1
ATOM 720 N N . LYS A 1 94 ? -14.378 -3.130 -3.063 1.00 68.69 94 LYS A N 1
ATOM 721 C CA . LYS A 1 94 ? -15.826 -3.138 -2.827 1.00 68.69 94 LYS A CA 1
ATOM 722 C C . LYS A 1 94 ? -16.118 -4.125 -1.698 1.00 68.69 94 LYS A C 1
ATOM 724 O O . LYS A 1 94 ? -15.690 -5.273 -1.780 1.00 68.69 94 LYS A O 1
ATOM 729 N N . ARG A 1 95 ? -16.848 -3.684 -0.665 1.00 55.09 95 ARG A N 1
ATOM 730 C CA . ARG A 1 95 ? -17.441 -4.607 0.315 1.00 55.09 95 ARG A CA 1
ATOM 731 C C . ARG A 1 95 ? -18.328 -5.585 -0.468 1.00 55.09 95 ARG A C 1
ATOM 733 O O . ARG A 1 95 ? -19.160 -5.130 -1.256 1.00 55.09 95 ARG A O 1
ATOM 740 N N . SER A 1 96 ? -18.059 -6.882 -0.318 1.00 44.94 96 SER A N 1
ATOM 741 C CA . SER A 1 96 ? -18.960 -7.945 -0.784 1.00 44.94 96 SER A CA 1
ATOM 742 C C . SER A 1 96 ? -20.150 -8.074 0.155 1.00 44.94 96 SER A C 1
ATOM 744 O O . SER A 1 96 ? -20.012 -7.656 1.329 1.00 44.94 96 SER A O 1
#

Secondary structure (DSSP, 8-state):
-EEEEEEEEETTEEEEEEEEEESSHHHHHHHHHHHHHHHHTTTHHHHHHTTEEEEEEES---TT-TTSPPSEEEEEEEEEEETTEEEEEEEE----

Foldseek 3Di:
DWKKWWFKDQDPDTPDIDIDDDDDPVVVVVVVQVVVCVVCVVPVVVCVVSVIKIWMATADDDRVPPPDDGPGTAWIWDWDADPNDTDTDIDGDDDD

Radius of gyration: 13.19 Å; chains: 1; bounding box: 33×24×37 Å